Protein AF-A0A193QFT4-F1 (afdb_monomer_lite)

Radius of gyration: 15.01 Å; chains: 1; bounding box: 32×23×42 Å

Structure (mmCIF, N/CA/C/O backbone):
data_AF-A0A193QFT4-F1
#
_entry.id   AF-A0A193QFT4-F1
#
loop_
_atom_site.group_PDB
_atom_site.id
_atom_site.type_symbol
_atom_site.label_atom_id
_atom_site.label_alt_id
_atom_site.label_comp_id
_atom_site.label_asym_id
_atom_site.label_entity_id
_atom_site.label_seq_id
_atom_si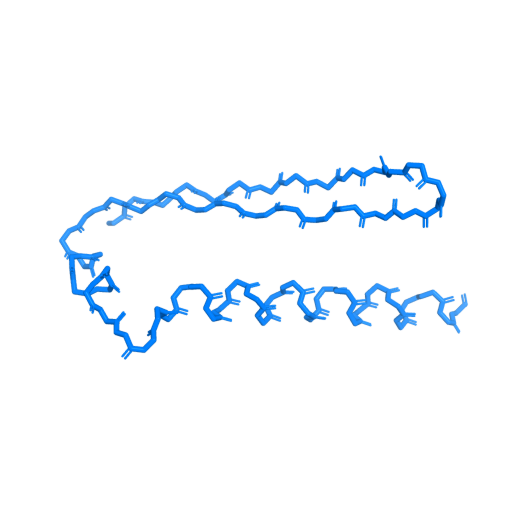te.pdbx_PDB_ins_code
_atom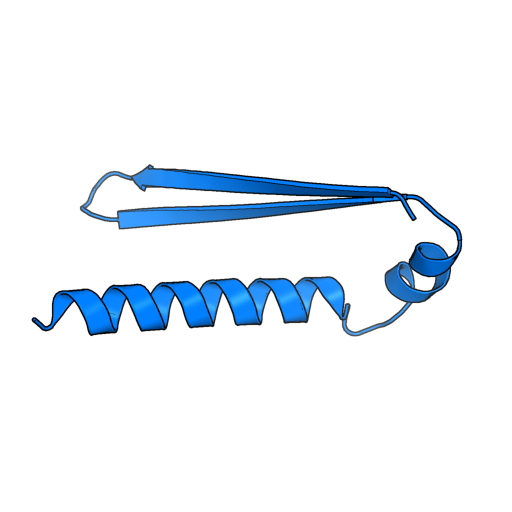_site.Cartn_x
_atom_site.Cartn_y
_atom_site.Cartn_z
_atom_site.occupancy
_atom_site.B_iso_or_equiv
_atom_site.auth_seq_id
_atom_site.auth_comp_id
_atom_site.auth_asym_id
_atom_site.auth_atom_id
_atom_site.pdbx_PDB_model_num
ATOM 1 N N . MET A 1 1 ? 20.491 -6.432 -7.0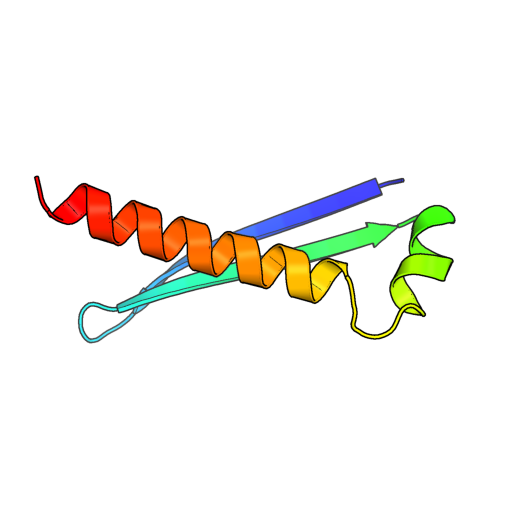71 1.00 77.56 1 MET A N 1
ATOM 2 C CA . MET A 1 1 ? 19.168 -5.817 -7.291 1.00 77.56 1 MET A CA 1
ATOM 3 C C . MET A 1 1 ? 18.982 -4.869 -6.141 1.00 77.56 1 MET A C 1
ATOM 5 O O . MET A 1 1 ? 19.131 -5.311 -5.009 1.00 77.56 1 MET A O 1
ATOM 9 N N . ASP A 1 2 ? 18.729 -3.605 -6.443 1.00 89.88 2 ASP A N 1
ATOM 10 C CA . ASP A 1 2 ? 18.605 -2.568 -5.426 1.00 89.88 2 ASP A CA 1
ATOM 11 C C . ASP A 1 2 ? 17.128 -2.264 -5.245 1.00 89.88 2 ASP A C 1
ATOM 13 O O . ASP A 1 2 ? 16.402 -2.074 -6.225 1.00 89.88 2 ASP A O 1
ATOM 17 N N . VAL A 1 3 ? 16.689 -2.259 -3.994 1.00 93.56 3 VAL A N 1
ATOM 18 C CA . VAL A 1 3 ? 15.291 -2.060 -3.634 1.00 93.56 3 VAL A CA 1
ATOM 19 C C . VAL A 1 3 ? 15.215 -0.983 -2.568 1.00 93.56 3 VAL A C 1
ATOM 21 O O . VAL A 1 3 ? 15.938 -1.032 -1.575 1.00 93.56 3 VAL A O 1
ATOM 24 N N . TYR A 1 4 ? 14.326 -0.020 -2.778 1.00 96.56 4 TYR A N 1
ATOM 25 C CA . TYR A 1 4 ? 13.955 0.963 -1.774 1.00 96.56 4 TYR A CA 1
ATOM 26 C C . TYR A 1 4 ? 12.467 0.830 -1.487 1.00 96.56 4 TYR A C 1
ATOM 28 O O . TYR A 1 4 ? 11.649 1.087 -2.371 1.00 96.56 4 TYR A O 1
ATOM 36 N N . HIS A 1 5 ? 12.125 0.412 -0.269 1.00 97.19 5 HIS A N 1
ATOM 37 C CA . HIS A 1 5 ? 10.748 0.157 0.145 1.00 97.19 5 HIS A CA 1
ATOM 38 C C . HIS A 1 5 ? 10.346 1.120 1.258 1.00 97.19 5 HIS A C 1
ATOM 40 O O . HIS A 1 5 ? 10.812 1.016 2.391 1.00 97.19 5 HIS A O 1
ATOM 46 N N . ALA A 1 6 ? 9.498 2.082 0.914 1.00 98.00 6 ALA A N 1
ATOM 47 C CA . ALA A 1 6 ? 9.022 3.120 1.809 1.00 98.00 6 ALA A CA 1
ATOM 48 C C . ALA A 1 6 ? 7.602 2.825 2.299 1.00 98.00 6 ALA A C 1
ATOM 50 O O . ALA A 1 6 ? 6.764 2.281 1.574 1.00 98.00 6 ALA A O 1
ATOM 51 N N . TRP A 1 7 ? 7.337 3.246 3.533 1.00 98.12 7 TRP A N 1
ATOM 52 C CA . TRP A 1 7 ? 6.040 3.143 4.188 1.00 98.12 7 TRP A CA 1
ATOM 53 C C . TRP A 1 7 ? 5.676 4.487 4.811 1.00 98.12 7 TRP A C 1
ATOM 55 O O . TRP A 1 7 ? 6.517 5.141 5.425 1.00 98.12 7 TRP A O 1
ATOM 65 N N . LEU A 1 8 ? 4.412 4.873 4.669 1.00 98.25 8 LEU A N 1
ATOM 66 C CA . LEU A 1 8 ? 3.812 6.014 5.346 1.00 98.25 8 LEU A CA 1
ATOM 67 C C . LEU A 1 8 ? 2.572 5.524 6.091 1.00 98.25 8 LEU A C 1
ATOM 69 O O . LEU A 1 8 ? 1.663 4.949 5.492 1.00 98.25 8 LEU A O 1
ATOM 73 N N . ILE A 1 9 ? 2.560 5.742 7.402 1.00 97.81 9 ILE A N 1
ATOM 74 C CA . ILE A 1 9 ? 1.434 5.432 8.280 1.00 97.81 9 ILE A CA 1
ATOM 75 C C . ILE A 1 9 ? 1.016 6.745 8.921 1.00 97.81 9 ILE A C 1
ATOM 77 O O . ILE A 1 9 ? 1.839 7.409 9.549 1.00 97.81 9 ILE A O 1
ATOM 81 N N . GLU A 1 10 ? -0.240 7.130 8.744 1.00 98.25 10 GLU A N 1
ATOM 82 C CA . GLU A 1 10 ? -0.734 8.412 9.239 1.00 98.25 10 GLU A CA 1
ATOM 83 C C . GLU A 1 10 ? -2.188 8.329 9.695 1.00 98.25 10 GLU A C 1
ATOM 85 O O . GLU A 1 10 ? -3.008 7.591 9.133 1.00 98.25 10 GLU A O 1
ATOM 90 N N . ASP A 1 11 ? -2.503 9.140 10.698 1.00 98.12 11 ASP A N 1
ATOM 91 C CA . ASP A 1 11 ? -3.868 9.362 11.138 1.00 98.12 11 ASP A CA 1
ATOM 92 C C . ASP A 1 11 ? -4.594 10.294 10.168 1.00 98.12 11 ASP A C 1
ATOM 94 O O . ASP A 1 11 ? -4.081 11.327 9.735 1.00 98.12 11 ASP A O 1
ATOM 98 N N . LEU A 1 12 ? -5.835 9.939 9.858 1.00 98.31 12 LEU A N 1
ATOM 99 C CA . LEU A 1 12 ? -6.755 10.741 9.070 1.00 98.31 12 LEU A CA 1
ATOM 100 C C . LEU A 1 12 ? -7.984 11.125 9.909 1.00 98.31 12 LEU A C 1
ATOM 102 O O . LEU A 1 12 ? -8.401 10.373 10.800 1.00 98.31 12 LEU A O 1
ATOM 106 N N . PRO A 1 13 ? -8.649 12.253 9.586 1.00 98.12 13 PRO A N 1
ATOM 107 C CA . PRO A 1 13 ? -9.882 12.647 10.257 1.00 98.12 13 PRO A CA 1
ATOM 108 C C . PRO A 1 13 ? -10.950 11.547 10.238 1.00 98.12 13 PRO A C 1
ATOM 110 O O . PRO A 1 13 ? -11.081 10.794 9.263 1.00 98.12 13 PRO A O 1
ATOM 113 N N . GLY A 1 14 ? -11.756 11.497 11.301 1.00 97.12 14 GLY A N 1
ATOM 114 C CA . GLY A 1 14 ? -12.809 10.493 11.474 1.00 97.12 14 GLY A CA 1
ATOM 115 C C . GLY A 1 14 ? -12.312 9.153 12.024 1.00 97.12 14 GLY A C 1
ATOM 116 O O . GLY A 1 14 ? -12.937 8.132 11.758 1.00 97.12 14 GLY A O 1
ATOM 117 N N . GLY A 1 15 ? -11.188 9.140 12.751 1.00 95.00 15 GLY A N 1
ATOM 118 C CA . GLY A 1 15 ? -10.664 7.931 13.399 1.00 95.00 15 GLY A CA 1
ATOM 119 C C . GLY A 1 15 ? -10.175 6.874 12.407 1.00 95.00 15 GLY A C 1
ATOM 120 O O . GLY A 1 15 ? -10.333 5.677 12.646 1.00 95.00 15 GLY A O 1
ATOM 121 N N . ARG A 1 16 ? -9.636 7.312 11.265 1.00 96.38 16 ARG A N 1
ATOM 122 C CA . ARG A 1 16 ? -9.113 6.436 10.212 1.00 96.38 16 ARG A CA 1
ATOM 123 C C . ARG A 1 16 ? -7.595 6.477 10.229 1.00 96.38 16 ARG A C 1
ATOM 125 O O . ARG A 1 16 ? -7.016 7.511 10.523 1.00 96.38 16 ARG A O 1
ATOM 132 N N . VAL A 1 17 ? -6.973 5.379 9.826 1.00 97.38 17 VAL A N 1
ATOM 133 C CA . VAL A 1 17 ? -5.529 5.305 9.588 1.00 97.38 17 VAL A CA 1
ATOM 134 C C . VAL A 1 17 ? -5.316 4.981 8.117 1.00 97.38 17 VAL A C 1
ATOM 136 O O . VAL A 1 17 ? -5.991 4.098 7.578 1.00 97.38 17 VAL A O 1
ATOM 139 N N . ARG A 1 18 ? -4.395 5.690 7.463 1.00 98.06 18 ARG A N 1
ATOM 140 C CA . ARG A 1 18 ? -3.909 5.341 6.125 1.00 98.06 18 ARG A CA 1
ATOM 141 C C . ARG A 1 18 ? -2.561 4.648 6.249 1.00 98.06 18 ARG A C 1
ATOM 143 O O . ARG A 1 18 ? -1.679 5.115 6.958 1.00 98.06 18 ARG A O 1
ATOM 150 N N . ILE A 1 19 ? -2.423 3.547 5.517 1.00 98.00 19 ILE A N 1
ATOM 151 C CA . ILE A 1 19 ? -1.164 2.832 5.327 1.00 98.00 19 ILE A CA 1
ATOM 152 C C . ILE A 1 19 ? -0.865 2.896 3.834 1.00 98.00 19 ILE A C 1
ATOM 154 O O . ILE A 1 19 ? -1.633 2.382 3.022 1.00 98.00 19 ILE A O 1
ATOM 158 N N . LEU A 1 20 ? 0.220 3.571 3.477 1.00 98.00 20 LEU A N 1
ATOM 159 C CA . LEU A 1 20 ? 0.717 3.689 2.115 1.00 98.00 20 LEU A CA 1
ATOM 160 C C . LEU A 1 20 ? 2.076 3.001 2.038 1.00 98.00 20 LEU A C 1
ATOM 162 O O . LEU A 1 20 ? 2.934 3.203 2.894 1.00 98.00 20 LEU A O 1
ATOM 166 N N . THR A 1 21 ? 2.276 2.209 0.992 1.00 97.69 21 THR A N 1
ATOM 167 C CA . THR A 1 21 ? 3.548 1.549 0.718 1.00 97.69 21 THR A CA 1
ATOM 168 C C . THR A 1 21 ? 3.961 1.795 -0.726 1.00 97.69 21 THR A C 1
ATOM 170 O O . THR A 1 21 ? 3.118 1.806 -1.625 1.00 97.69 21 THR A O 1
ATOM 173 N N . GLN A 1 22 ? 5.248 2.049 -0.944 1.00 97.56 22 GLN A N 1
ATOM 174 C CA . GLN A 1 22 ? 5.823 2.276 -2.264 1.00 97.56 22 GLN A CA 1
ATOM 175 C C . GLN A 1 22 ? 7.192 1.623 -2.340 1.00 97.56 22 GLN A C 1
ATOM 177 O O . GLN A 1 22 ? 8.039 1.845 -1.477 1.00 97.56 22 GLN A O 1
ATOM 182 N N . GLU A 1 23 ? 7.432 0.8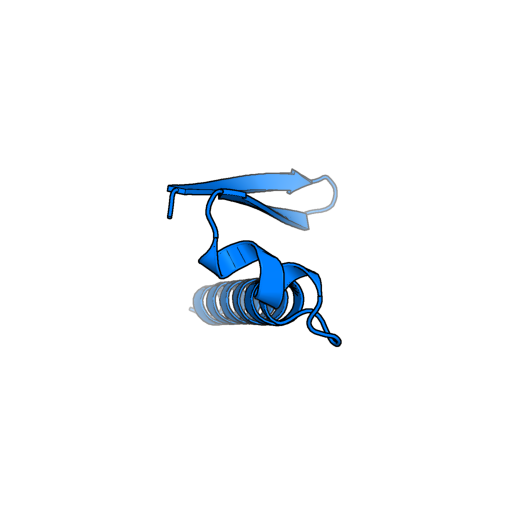60 -3.397 1.00 95.81 23 GLU A N 1
ATOM 183 C CA . GLU A 1 23 ? 8.728 0.245 -3.641 1.00 95.81 23 GLU A CA 1
ATOM 184 C C . GLU A 1 23 ? 9.285 0.696 -4.988 1.00 95.81 23 GLU A C 1
ATOM 186 O O . GLU A 1 23 ? 8.576 0.741 -5.994 1.00 95.81 23 GLU A O 1
ATOM 191 N N . THR A 1 24 ? 10.573 1.025 -5.005 1.00 94.38 24 THR A N 1
ATOM 192 C CA . THR A 1 24 ? 11.351 1.236 -6.225 1.00 94.38 24 THR A CA 1
ATOM 193 C C . THR A 1 24 ? 12.371 0.120 -6.347 1.00 94.38 24 THR A C 1
ATOM 195 O O . THR A 1 24 ? 13.137 -0.131 -5.419 1.00 94.38 24 THR A O 1
ATOM 198 N N . GLN A 1 25 ? 12.398 -0.527 -7.508 1.00 93.94 25 GLN A N 1
ATOM 199 C CA . GLN A 1 25 ? 13.278 -1.652 -7.792 1.00 93.94 25 GLN A CA 1
ATOM 200 C C . GLN A 1 25 ? 14.188 -1.333 -8.982 1.00 93.94 25 GLN A C 1
ATOM 202 O O . GLN A 1 25 ? 13.723 -0.862 -10.022 1.00 93.94 25 GLN A O 1
ATOM 207 N N . LYS A 1 26 ? 15.485 -1.628 -8.856 1.00 92.31 26 LYS A N 1
ATOM 208 C CA . LYS A 1 26 ? 16.486 -1.452 -9.915 1.00 92.31 26 LYS A CA 1
ATOM 209 C C . LYS A 1 26 ? 17.288 -2.737 -10.137 1.00 92.31 26 LYS A C 1
ATOM 211 O O . LYS A 1 26 ? 17.862 -3.312 -9.210 1.00 92.31 26 LYS A O 1
ATOM 216 N N . GLY A 1 27 ? 17.380 -3.163 -11.396 1.00 90.12 27 GLY A N 1
ATOM 217 C CA . GLY A 1 27 ? 18.233 -4.272 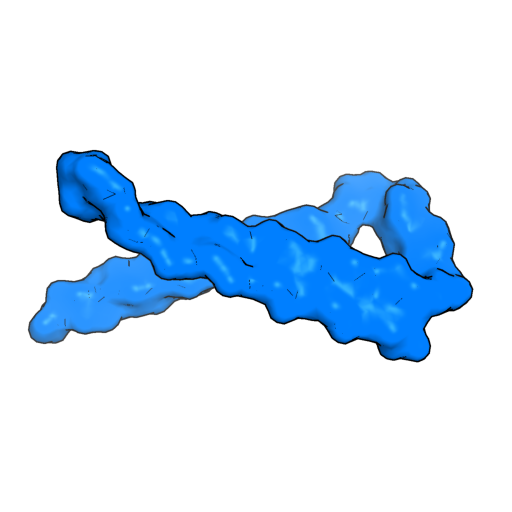-11.832 1.00 90.12 27 GLY A CA 1
ATOM 218 C C . GLY A 1 27 ? 17.587 -5.150 -12.903 1.00 90.12 27 GLY A C 1
ATOM 219 O O . GLY A 1 27 ? 16.378 -5.101 -13.109 1.00 90.12 27 GLY A O 1
ATOM 220 N N . GLN A 1 28 ? 18.394 -5.982 -13.567 1.00 88.19 28 GLN A N 1
ATOM 221 C CA . GLN A 1 28 ? 17.918 -6.911 -14.602 1.00 88.19 28 GLN A CA 1
ATOM 222 C C . GLN A 1 28 ? 16.772 -7.844 -14.163 1.00 88.19 28 GLN A C 1
ATOM 224 O O . GLN A 1 28 ? 15.843 -8.000 -14.953 1.00 88.19 28 GLN A O 1
ATOM 229 N N . PRO A 1 29 ? 16.750 -8.398 -12.932 1.00 84.25 29 PRO A N 1
ATOM 230 C CA . PRO A 1 29 ? 15.656 -9.277 -12.498 1.00 84.25 29 PRO A CA 1
ATOM 231 C C . PRO A 1 29 ? 14.269 -8.612 -12.513 1.00 84.25 29 PRO A C 1
ATOM 233 O O . PRO A 1 29 ? 13.248 -9.283 -12.611 1.00 84.25 29 PRO A O 1
ATOM 236 N N . VAL A 1 30 ? 14.221 -7.278 -12.454 1.00 87.56 30 VAL A N 1
ATOM 237 C CA . VAL A 1 30 ? 12.979 -6.490 -12.416 1.00 87.56 30 VAL A CA 1
ATOM 238 C C . VAL A 1 30 ? 12.328 -6.390 -13.797 1.00 87.56 30 VAL A C 1
ATOM 240 O O . VAL A 1 30 ? 11.121 -6.190 -13.906 1.00 87.56 30 VAL A O 1
ATOM 243 N N . VAL A 1 31 ? 13.113 -6.535 -14.870 1.00 86.75 31 VAL A N 1
ATOM 244 C CA . VAL A 1 31 ? 12.643 -6.327 -16.249 1.00 86.75 31 VAL A CA 1
ATOM 245 C C . VAL A 1 31 ? 11.530 -7.307 -16.609 1.00 86.75 31 VAL A C 1
ATOM 247 O O . VAL A 1 31 ? 10.542 -6.917 -17.233 1.00 86.75 31 VAL A O 1
ATOM 250 N N . GLU A 1 32 ? 11.674 -8.566 -16.201 1.00 87.69 32 GLU A N 1
ATOM 251 C CA . GLU A 1 32 ? 10.644 -9.584 -16.395 1.00 87.69 32 GLU A CA 1
ATOM 252 C C . GLU A 1 32 ? 9.441 -9.326 -15.480 1.00 87.69 32 GLU A C 1
ATOM 254 O O . GLU A 1 32 ? 8.305 -9.284 -15.949 1.00 87.69 32 GLU A O 1
ATOM 259 N N . LEU A 1 33 ? 9.699 -9.013 -14.207 1.00 87.25 33 LEU A N 1
ATOM 260 C CA . LEU A 1 33 ? 8.681 -8.699 -13.200 1.00 87.25 33 LEU A CA 1
ATOM 261 C C . LEU A 1 33 ? 7.719 -7.582 -13.642 1.00 87.25 33 LEU A C 1
ATOM 263 O O . LEU A 1 33 ? 6.505 -7.693 -13.476 1.00 87.25 33 LEU A O 1
ATOM 267 N N . VAL A 1 34 ? 8.254 -6.519 -14.252 1.00 88.62 34 VAL A N 1
ATOM 268 C CA . VAL A 1 34 ? 7.478 -5.374 -14.763 1.00 88.62 34 VAL A CA 1
ATOM 269 C C . VAL A 1 34 ? 6.559 -5.768 -15.921 1.00 88.62 34 VAL A C 1
ATOM 271 O O . VAL A 1 34 ? 5.533 -5.114 -16.133 1.00 88.62 34 VAL A O 1
ATOM 274 N N . ARG A 1 35 ? 6.887 -6.826 -16.669 1.00 92.06 35 ARG A N 1
ATOM 275 C CA . ARG A 1 35 ? 6.097 -7.315 -17.811 1.00 92.06 35 ARG A CA 1
ATOM 276 C C . ARG A 1 35 ? 5.036 -8.333 -17.403 1.00 92.06 35 ARG A C 1
ATOM 278 O O . ARG A 1 35 ? 4.025 -8.437 -18.091 1.00 92.06 35 ARG A O 1
ATOM 285 N N . THR A 1 36 ? 5.217 -9.026 -16.283 1.00 94.38 36 THR A N 1
ATOM 286 C CA . THR A 1 36 ? 4.271 -10.034 -15.794 1.00 94.38 36 THR A CA 1
ATOM 287 C C . THR A 1 36 ? 2.900 -9.429 -15.486 1.00 94.38 36 THR A C 1
ATOM 289 O O . THR A 1 36 ? 2.781 -8.395 -14.818 1.00 94.38 36 THR A O 1
ATOM 292 N N . ARG A 1 37 ? 1.839 -10.066 -15.994 1.00 94.94 37 ARG A N 1
ATOM 293 C CA . ARG A 1 37 ? 0.441 -9.693 -15.744 1.00 94.94 37 ARG A CA 1
ATOM 294 C C . ARG A 1 37 ? -0.343 -10.929 -15.271 1.00 94.94 37 ARG A C 1
ATOM 296 O O . ARG A 1 37 ? -0.263 -11.950 -15.948 1.00 94.94 37 ARG A O 1
ATOM 303 N N . PRO A 1 38 ? -1.098 -10.847 -14.156 1.00 92.94 38 PRO A N 1
ATOM 304 C CA . PRO A 1 38 ? -1.220 -9.695 -13.249 1.00 92.94 38 PRO A CA 1
ATOM 305 C C . PRO A 1 38 ? 0.115 -9.354 -12.560 1.00 92.94 38 PRO A C 1
ATOM 307 O O . PRO A 1 38 ? 0.998 -10.201 -12.476 1.00 92.94 38 PRO A O 1
ATOM 310 N N . ASN A 1 39 ? 0.293 -8.098 -12.130 1.00 94.81 39 ASN A N 1
ATOM 311 C CA . ASN A 1 39 ? 1.562 -7.648 -11.547 1.00 94.81 39 ASN A CA 1
ATOM 312 C C . ASN A 1 39 ? 1.783 -8.330 -10.178 1.00 94.81 39 ASN A C 1
ATOM 314 O O . ASN A 1 39 ? 1.030 -8.044 -9.242 1.00 94.81 39 ASN A O 1
ATOM 318 N N . PRO A 1 40 ? 2.804 -9.198 -10.033 1.00 93.56 40 PRO A N 1
ATOM 319 C CA . PRO A 1 40 ? 3.006 -9.959 -8.804 1.00 93.56 40 PRO A CA 1
ATOM 320 C C . PRO A 1 40 ? 3.384 -9.069 -7.613 1.00 93.56 40 PRO A C 1
ATOM 322 O O . PRO A 1 40 ? 2.959 -9.354 -6.497 1.00 93.56 40 PRO A O 1
ATOM 325 N N . MET A 1 41 ? 4.110 -7.968 -7.839 1.00 94.62 41 MET A N 1
ATOM 326 C CA . MET A 1 41 ? 4.492 -7.043 -6.767 1.00 94.62 41 MET A CA 1
ATOM 327 C C . MET A 1 41 ? 3.272 -6.329 -6.197 1.00 94.62 41 MET A C 1
ATOM 329 O O . MET A 1 41 ? 3.096 -6.287 -4.984 1.00 94.62 41 MET A O 1
ATOM 333 N N . LEU A 1 42 ? 2.378 -5.850 -7.069 1.00 95.19 42 LEU A N 1
ATOM 334 C CA . LEU A 1 42 ? 1.131 -5.215 -6.639 1.00 95.19 42 LEU A CA 1
ATOM 335 C C . LEU A 1 42 ? 0.285 -6.166 -5.780 1.00 95.19 42 LEU A C 1
ATOM 337 O O . LEU A 1 42 ? -0.190 -5.775 -4.716 1.00 95.19 42 LEU A O 1
ATOM 341 N N . ASN A 1 43 ? 0.142 -7.419 -6.216 1.00 96.06 43 ASN A N 1
ATOM 342 C CA . ASN A 1 43 ? -0.608 -8.426 -5.467 1.00 96.06 43 ASN A CA 1
ATOM 343 C C . ASN A 1 43 ? 0.042 -8.730 -4.107 1.00 96.06 43 ASN A C 1
ATOM 345 O O . ASN A 1 43 ? -0.662 -8.846 -3.105 1.00 96.06 43 ASN A O 1
ATOM 349 N N . GLY A 1 44 ? 1.375 -8.824 -4.060 1.00 96.56 44 GLY A N 1
ATOM 350 C CA . GLY A 1 44 ? 2.122 -9.018 -2.817 1.00 96.56 44 GLY A CA 1
ATOM 351 C C . GLY A 1 44 ? 1.916 -7.875 -1.822 1.00 96.56 44 GLY A C 1
ATOM 352 O O . GLY A 1 44 ? 1.607 -8.123 -0.657 1.00 96.56 44 GLY A O 1
ATOM 353 N N . TYR A 1 45 ?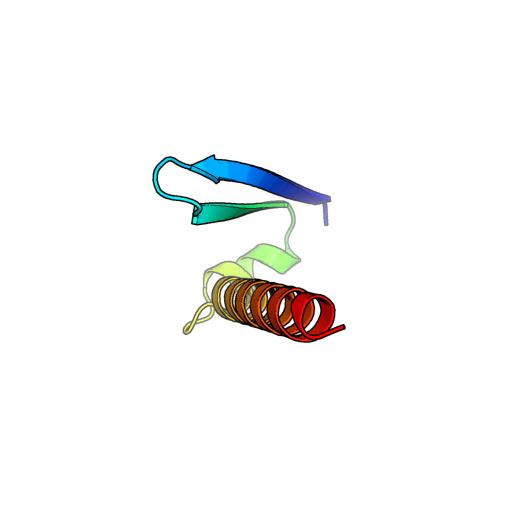 2.001 -6.621 -2.280 1.00 97.56 45 TYR A N 1
ATOM 354 C CA . TYR A 1 45 ? 1.762 -5.461 -1.417 1.00 97.56 45 TYR A CA 1
ATOM 355 C C . TYR A 1 45 ? 0.331 -5.409 -0.897 1.00 97.56 45 TYR A C 1
ATOM 357 O O . TYR A 1 45 ? 0.130 -5.115 0.279 1.00 97.56 45 TYR A O 1
ATOM 365 N N . GLN A 1 46 ? -0.657 -5.735 -1.733 1.00 98.06 46 GLN A N 1
ATOM 366 C CA . GLN A 1 46 ? -2.046 -5.783 -1.287 1.00 98.06 46 GLN A CA 1
ATOM 367 C C . GLN A 1 46 ? -2.239 -6.843 -0.196 1.00 98.06 46 GLN A C 1
ATOM 369 O O . GLN A 1 46 ? -2.820 -6.547 0.845 1.00 98.06 46 GLN A O 1
ATOM 374 N N . ALA A 1 47 ? -1.672 -8.040 -0.381 1.00 98.25 47 ALA A N 1
ATOM 375 C CA . ALA A 1 47 ? -1.726 -9.095 0.627 1.00 98.25 47 ALA A CA 1
ATOM 376 C C . ALA A 1 47 ? -1.063 -8.673 1.953 1.00 98.25 47 ALA A C 1
ATOM 378 O O . ALA A 1 47 ? -1.580 -8.985 3.029 1.00 98.25 47 ALA A O 1
ATOM 379 N N . TRP A 1 48 ? 0.047 -7.928 1.901 1.00 98.06 48 TRP A N 1
ATOM 380 C CA . TRP A 1 48 ? 0.659 -7.347 3.100 1.00 98.06 48 TRP A CA 1
ATOM 381 C C . TRP A 1 48 ? -0.238 -6.318 3.785 1.00 98.06 48 TRP A C 1
ATOM 383 O O . TRP A 1 48 ? -0.423 -6.408 4.999 1.00 98.06 48 TRP A O 1
ATOM 393 N N . LEU A 1 49 ? -0.822 -5.379 3.036 1.00 98.19 49 LEU A N 1
ATOM 394 C CA . LEU A 1 49 ? -1.735 -4.376 3.590 1.00 98.19 49 LEU A CA 1
ATOM 395 C C . LEU A 1 49 ? -2.942 -5.040 4.263 1.00 98.19 49 LEU A C 1
ATOM 397 O O . LEU A 1 49 ? -3.264 -4.717 5.409 1.00 98.19 49 LEU A O 1
ATOM 401 N N . ASP A 1 50 ? -3.556 -6.018 3.599 1.00 98.25 50 ASP A N 1
ATOM 402 C CA . ASP A 1 50 ? -4.700 -6.760 4.131 1.00 98.25 50 ASP A CA 1
ATOM 403 C C . ASP A 1 50 ? -4.321 -7.524 5.410 1.00 98.25 50 ASP A C 1
ATOM 405 O O . ASP A 1 50 ? -5.039 -7.475 6.416 1.00 98.25 50 ASP A O 1
ATOM 409 N N . GLY A 1 51 ? -3.156 -8.180 5.409 1.00 97.94 51 GLY A N 1
ATOM 410 C CA . GLY A 1 51 ? -2.620 -8.897 6.564 1.00 97.94 51 GLY A CA 1
ATOM 411 C C . GLY A 1 51 ? -2.342 -7.984 7.761 1.00 97.94 51 GLY A C 1
ATOM 412 O O . GLY A 1 51 ? -2.735 -8.308 8.886 1.00 97.94 51 GLY A O 1
ATOM 413 N N . MET A 1 52 ? -1.724 -6.824 7.526 1.00 96.88 52 MET A N 1
ATOM 414 C CA . MET A 1 52 ? -1.451 -5.822 8.559 1.00 96.88 52 MET A CA 1
ATOM 415 C C . MET A 1 52 ? -2.741 -5.269 9.165 1.00 96.88 52 MET A C 1
ATOM 417 O O . MET A 1 52 ? -2.874 -5.219 10.390 1.00 96.88 52 MET A O 1
ATOM 421 N N . VAL A 1 53 ? -3.723 -4.911 8.331 1.00 96.62 53 VAL A N 1
ATOM 422 C CA . VAL A 1 53 ? -5.032 -4.435 8.800 1.00 96.62 53 VAL A CA 1
ATOM 423 C C . VAL A 1 53 ? -5.731 -5.511 9.630 1.00 96.62 53 VAL A C 1
ATOM 425 O O . VAL A 1 53 ? -6.273 -5.216 10.699 1.00 96.62 53 VAL A O 1
ATOM 428 N N . ALA A 1 54 ? -5.699 -6.769 9.184 1.00 97.44 54 ALA A N 1
ATOM 429 C CA . ALA A 1 54 ? -6.293 -7.877 9.921 1.00 97.44 54 ALA A CA 1
ATOM 430 C C . ALA A 1 54 ? -5.604 -8.103 11.279 1.00 97.44 54 ALA A C 1
ATOM 432 O O . ALA A 1 54 ? -6.286 -8.306 12.285 1.00 97.44 54 ALA A O 1
ATOM 433 N N . ALA A 1 55 ? -4.271 -8.033 11.331 1.00 96.75 55 ALA A N 1
ATOM 434 C CA . ALA A 1 55 ? -3.506 -8.159 12.570 1.00 96.75 55 ALA A CA 1
ATOM 435 C C . ALA A 1 55 ? -3.815 -7.025 13.561 1.00 96.75 55 ALA A C 1
ATOM 437 O O . ALA A 1 55 ? -4.115 -7.303 14.722 1.00 96.75 55 ALA A O 1
ATOM 438 N N . ALA A 1 56 ? -3.835 -5.772 13.097 1.00 94.81 56 ALA A N 1
ATOM 439 C CA . ALA A 1 56 ? -4.161 -4.614 13.929 1.00 94.81 56 ALA A CA 1
ATOM 440 C C . ALA A 1 56 ? -5.580 -4.703 14.516 1.00 94.81 56 ALA A C 1
ATOM 442 O O . ALA A 1 56 ? -5.795 -4.425 15.695 1.00 94.81 56 ALA A O 1
ATOM 443 N N . ARG A 1 57 ? -6.556 -5.152 13.715 1.00 93.94 57 ARG A N 1
ATOM 444 C CA . ARG A 1 57 ? -7.939 -5.352 14.178 1.00 93.94 57 ARG A CA 1
ATOM 445 C C . ARG A 1 57 ? -8.050 -6.437 15.247 1.00 93.94 57 ARG A C 1
ATOM 447 O O . ARG A 1 57 ? -8.783 -6.236 16.209 1.00 93.94 57 ARG A O 1
ATOM 454 N N . ARG A 1 58 ? -7.324 -7.552 15.100 1.00 96.06 58 ARG A N 1
ATOM 455 C CA . ARG A 1 58 ? -7.282 -8.617 16.118 1.00 96.06 58 ARG A CA 1
ATOM 456 C C . ARG A 1 58 ? -6.631 -8.141 17.416 1.00 96.06 58 ARG A C 1
ATOM 458 O O . ARG A 1 58 ? -7.156 -8.421 18.483 1.00 96.06 58 ARG A O 1
ATOM 465 N N . GLY A 1 59 ? -5.538 -7.381 17.330 1.00 91.94 59 GLY A N 1
ATOM 466 C CA . GLY A 1 59 ? -4.845 -6.846 18.508 1.00 91.94 59 GLY A CA 1
ATOM 467 C C . GLY A 1 59 ? -5.671 -5.849 19.330 1.00 91.94 59 GLY A C 1
ATOM 468 O O . GLY A 1 59 ? -5.421 -5.695 20.516 1.00 91.94 59 GLY A O 1
ATOM 469 N N . ARG A 1 60 ? -6.680 -5.201 18.727 1.00 83.12 60 ARG A N 1
ATOM 470 C CA . ARG A 1 60 ? -7.607 -4.290 19.422 1.00 83.12 60 ARG A CA 1
ATOM 471 C C . ARG A 1 60 ? -8.695 -5.011 20.231 1.00 83.12 60 ARG A C 1
ATOM 473 O O . ARG A 1 60 ? -9.388 -4.366 21.005 1.00 83.12 60 ARG A O 1
ATOM 480 N N . GLN A 1 61 ? -8.904 -6.310 20.015 1.00 65.75 61 GLN A N 1
ATOM 481 C CA . GLN A 1 61 ? -9.939 -7.092 20.710 1.00 65.75 61 GLN A CA 1
ATOM 482 C C . GLN A 1 61 ? -9.488 -7.606 22.091 1.00 65.75 61 GLN A C 1
ATOM 484 O O . GLN A 1 61 ? -10.151 -8.477 22.651 1.00 65.75 61 GLN A O 1
ATOM 489 N N . ILE A 1 62 ? -8.377 -7.083 22.617 1.00 48.00 62 ILE A N 1
ATOM 490 C CA . ILE A 1 62 ? -7.789 -7.427 23.917 1.00 48.00 62 ILE A CA 1
ATOM 491 C C . ILE A 1 62 ? -7.957 -6.243 24.867 1.00 48.00 62 ILE A C 1
ATOM 493 O O . ILE A 1 62 ? -7.725 -5.101 24.405 1.00 48.00 62 ILE A O 1
#

Foldseek 3Di:
DDKDKDWDWDDDPPRDIDIDIDMDDDDDVVVVQVVDPPRVVVVVVVVVVVVVVVVVVVVVVD

Secondary structure (DSSP, 8-state):
-EEEEEEEEEEETTTEEEEEEEEEEESHHHHHHHH-SS-HHHHHHHHHHHHHHHHHHHHTT-

InterPro domains:
  IPR023393 START-like domain superfamily [G3DSA:3.30.530.20] (1-57)

pLDDT: mean 93.3, std 8.11, range [48.0, 98.31]

Organism: Sodalis glossinidius (strain morsitans) (NCBI:txid343509)

Sequence (62 aa):
MDVYHAWLIEDLPGGRVRILTQETQKGQPVVELVRTRPNPMLNGYQAWLDGMVAAARRGRQI